Protein AF-A0A0M9VPR8-F1 (afdb_monomer_lite)

Secondary structure (DSSP, 8-state):
--THHHHHHHHHHHHHHHHHHHHHHHHHHHHHHHHHHHHHHHHHHHHHHHHTT-PPPPSSPPP---TTHHHHHHHH-------S----------TTT--------------SSSSSS----

Sequence (121 aa):
MPLHLAHHKSYQRVREDEERARREEASEDRRLAARDRSERIAQLRRQRDAAKGVDAPSTEPLPTTSINFWAEMEREAKPAQTSNTFKQAVDLDPWYARSKSPARTDEKYKYVCLLLTQTPR

Foldseek 3Di:
DDPVVVVVVVVVVV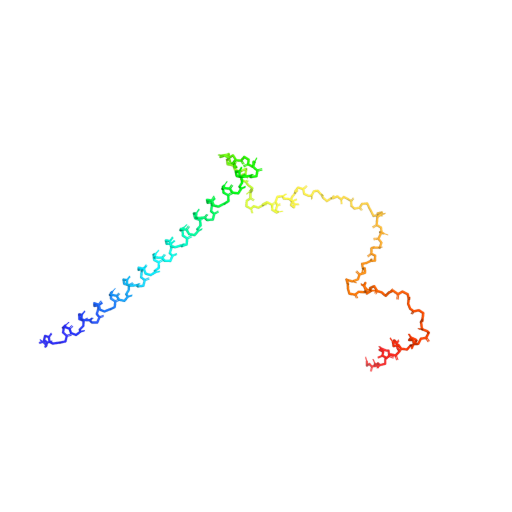VVVVVVVVVVVVVVVVVVVVVVVVVVVVVVVVVVCVVVVNPDPPPPPDPPCDPVVVVVVVVPPDPPPPPPDDPPPDPDDPPVVPDPDDDDDDPPDDDDDPPPPDDDD

pLDDT: mean 70.21, std 16.11, range [39.94, 93.88]

Radius of gyration: 35.33 Å; chains: 1; bounding box: 65×50×101 Å

Structure (mmCIF, N/CA/C/O backbone):
data_AF-A0A0M9VPR8-F1
#
_entry.id   AF-A0A0M9VPR8-F1
#
loop_
_atom_site.group_PDB
_atom_site.id
_atom_site.type_symbol
_atom_site.label_atom_id
_atom_site.label_alt_id
_atom_site.label_comp_id
_atom_site.label_asym_id
_atom_site.label_entity_id
_atom_site.label_seq_id
_atom_site.pdbx_PDB_ins_code
_atom_site.Cartn_x
_atom_site.Cartn_y
_atom_site.Cartn_z
_atom_site.occupancy
_atom_site.B_iso_or_equiv
_atom_site.auth_seq_id
_atom_site.auth_comp_id
_atom_site.auth_asym_id
_atom_site.auth_atom_id
_atom_site.pdbx_PDB_model_num
ATOM 1 N N . MET A 1 1 ? 32.665 1.083 -44.927 1.00 55.81 1 MET A N 1
ATOM 2 C CA . MET A 1 1 ? 32.083 0.848 -43.585 1.00 55.81 1 M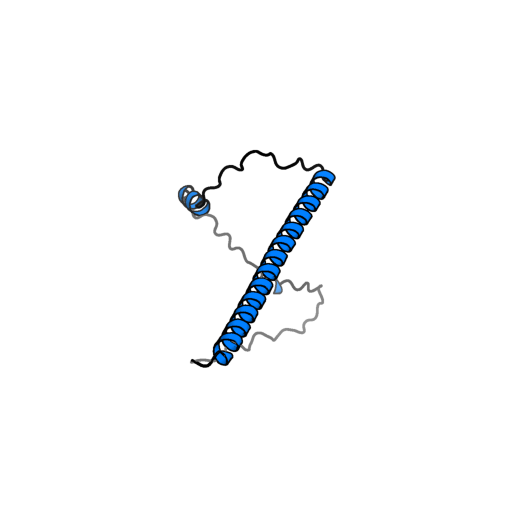ET A CA 1
ATOM 3 C C . MET A 1 1 ? 31.421 -0.526 -43.586 1.00 55.81 1 MET A C 1
ATOM 5 O O . MET A 1 1 ? 30.530 -0.711 -44.406 1.00 55.81 1 MET A O 1
ATOM 9 N N . PRO A 1 2 ? 31.855 -1.507 -42.775 1.00 52.97 2 PRO A N 1
ATOM 10 C CA . PRO A 1 2 ? 31.286 -2.851 -42.832 1.00 52.97 2 PRO A CA 1
ATOM 11 C C . PRO A 1 2 ? 29.917 -2.897 -42.133 1.00 52.97 2 PRO A C 1
ATOM 13 O O . PRO A 1 2 ? 29.810 -2.623 -40.938 1.00 52.97 2 PRO A O 1
ATOM 16 N N . LEU A 1 3 ? 28.875 -3.262 -42.889 1.00 59.00 3 LEU A N 1
ATOM 17 C CA . LEU A 1 3 ? 27.462 -3.336 -42.468 1.00 59.00 3 LEU A CA 1
ATOM 18 C C . LEU A 1 3 ? 27.212 -4.308 -41.299 1.00 59.00 3 LEU A C 1
ATOM 20 O O . LEU A 1 3 ? 26.260 -4.148 -40.538 1.00 59.00 3 LEU A O 1
ATOM 24 N N . HIS A 1 4 ? 28.100 -5.282 -41.105 1.00 57.28 4 HIS A N 1
ATOM 25 C CA . HIS A 1 4 ? 27.963 -6.329 -40.090 1.00 57.28 4 HIS A CA 1
ATOM 26 C C . HIS A 1 4 ? 28.104 -5.816 -38.643 1.00 57.28 4 HIS A C 1
ATOM 28 O O . HIS A 1 4 ? 27.490 -6.374 -37.736 1.00 57.28 4 HIS A O 1
ATOM 34 N N . LEU A 1 5 ? 28.831 -4.712 -38.408 1.00 54.69 5 LEU A N 1
ATOM 35 C CA . LEU A 1 5 ? 28.925 -4.098 -37.072 1.00 54.69 5 LEU A CA 1
ATOM 36 C C . LEU A 1 5 ? 27.636 -3.367 -36.655 1.00 54.69 5 LEU A C 1
ATOM 38 O O . LEU A 1 5 ? 27.402 -3.175 -35.460 1.00 54.69 5 LEU A O 1
ATOM 42 N N . ALA A 1 6 ? 26.811 -2.942 -37.617 1.00 58.38 6 ALA A N 1
ATOM 43 C CA . ALA A 1 6 ? 25.588 -2.189 -37.346 1.00 58.38 6 ALA A CA 1
ATOM 44 C C . ALA A 1 6 ? 24.480 -3.086 -36.769 1.00 58.38 6 ALA A C 1
ATOM 46 O O . ALA A 1 6 ? 23.811 -2.682 -35.821 1.00 58.38 6 ALA A O 1
ATOM 47 N N . HIS A 1 7 ? 24.349 -4.322 -37.266 1.00 60.03 7 HIS A N 1
ATOM 48 C CA . HIS A 1 7 ? 23.396 -5.303 -36.732 1.00 60.03 7 HIS A CA 1
ATOM 49 C C . HIS A 1 7 ? 23.740 -5.752 -35.308 1.00 60.03 7 HIS A C 1
ATOM 51 O O . HIS A 1 7 ? 22.860 -5.856 -34.460 1.00 60.03 7 HIS A O 1
ATOM 57 N N . HIS A 1 8 ? 25.018 -5.958 -34.988 1.00 61.56 8 HIS A N 1
ATOM 58 C CA . HIS A 1 8 ? 25.386 -6.399 -33.641 1.00 61.56 8 HIS A CA 1
ATOM 59 C C . HIS A 1 8 ? 25.084 -5.328 -32.571 1.00 61.56 8 HIS A C 1
ATOM 61 O O . HIS A 1 8 ? 24.642 -5.653 -31.466 1.00 61.56 8 HIS A O 1
ATOM 67 N N . LYS A 1 9 ? 25.272 -4.044 -32.906 1.00 66.19 9 LYS A N 1
ATOM 68 C CA . LYS A 1 9 ? 24.942 -2.923 -32.012 1.00 66.19 9 LYS A CA 1
ATOM 69 C C . LYS A 1 9 ? 23.434 -2.726 -31.846 1.00 66.19 9 LYS A C 1
ATOM 71 O O . LYS A 1 9 ? 23.001 -2.359 -30.758 1.00 66.19 9 LYS A O 1
ATOM 76 N N . SER A 1 10 ? 22.632 -2.979 -32.883 1.00 71.06 10 SER A N 1
ATOM 77 C CA . SER A 1 10 ? 21.170 -2.912 -32.764 1.00 71.06 10 SER A CA 1
ATOM 78 C C . SER A 1 10 ? 20.609 -4.040 -31.895 1.00 71.06 10 SER A C 1
ATOM 80 O O . SER A 1 10 ? 19.728 -3.783 -31.086 1.00 71.06 10 SER A O 1
ATOM 82 N N . TYR A 1 11 ? 21.165 -5.254 -31.980 1.00 75.88 11 TYR A N 1
ATOM 83 C CA . TYR A 1 11 ? 20.742 -6.384 -31.139 1.00 75.88 11 TYR A CA 1
ATOM 84 C C . TYR A 1 11 ? 20.978 -6.147 -29.643 1.00 75.88 11 TYR A C 1
ATOM 86 O O . TYR A 1 11 ? 20.129 -6.485 -28.823 1.00 75.88 11 TYR A O 1
ATOM 94 N N . GLN A 1 12 ? 22.116 -5.552 -29.276 1.00 78.81 12 GLN A N 1
ATOM 95 C CA . GLN A 1 12 ? 22.411 -5.240 -27.873 1.00 78.81 12 GLN A CA 1
ATOM 96 C C . GLN A 1 12 ? 21.437 -4.208 -27.297 1.00 78.81 12 GLN A C 1
ATOM 98 O O . GLN A 1 12 ? 20.948 -4.399 -26.190 1.00 78.81 12 GLN A O 1
ATOM 103 N N . ARG A 1 13 ? 21.089 -3.174 -28.073 1.00 81.50 13 ARG A N 1
ATOM 104 C CA . ARG A 1 13 ? 20.108 -2.160 -27.655 1.00 81.50 13 ARG A CA 1
ATOM 105 C C . ARG A 1 13 ? 18.717 -2.746 -27.452 1.00 81.50 13 ARG A C 1
ATOM 107 O O . ARG A 1 13 ? 18.116 -2.507 -26.418 1.00 81.50 13 ARG A O 1
ATOM 114 N N . VAL A 1 14 ? 18.248 -3.569 -28.392 1.00 83.75 14 VAL A N 1
ATOM 115 C CA . VAL A 1 14 ? 16.944 -4.243 -28.267 1.00 83.75 14 VAL A CA 1
ATOM 116 C C . VAL A 1 14 ? 16.902 -5.102 -27.005 1.00 83.75 14 VAL A C 1
ATOM 118 O O . VAL A 1 14 ? 15.937 -5.039 -26.254 1.00 83.75 14 VAL A O 1
ATOM 121 N N . ARG A 1 15 ? 17.978 -5.839 -26.709 1.00 87.75 15 ARG A N 1
ATOM 122 C CA . ARG A 1 15 ? 18.064 -6.638 -25.483 1.00 87.75 15 ARG A CA 1
ATOM 123 C C . ARG A 1 15 ? 18.024 -5.780 -24.212 1.00 87.75 15 ARG A C 1
ATOM 125 O O . ARG A 1 15 ? 17.365 -6.159 -23.248 1.00 87.75 15 ARG A O 1
ATOM 132 N N . GLU A 1 16 ? 18.733 -4.654 -24.193 1.00 89.75 16 GLU A N 1
ATOM 133 C CA . GLU A 1 16 ? 18.716 -3.716 -23.063 1.00 89.75 16 GLU A CA 1
ATOM 134 C C . GLU A 1 16 ? 17.329 -3.091 -22.858 1.00 89.75 16 GLU A C 1
ATOM 136 O O . GLU A 1 16 ? 16.868 -2.986 -21.719 1.00 89.75 16 GLU A O 1
ATOM 141 N N . ASP A 1 17 ? 16.646 -2.732 -23.945 1.00 90.50 17 ASP A N 1
ATOM 142 C CA . ASP A 1 17 ? 15.292 -2.178 -23.914 1.00 90.50 17 ASP A CA 1
ATOM 143 C C . ASP A 1 17 ? 14.268 -3.229 -23.448 1.00 90.50 17 ASP A C 1
ATOM 145 O O . ASP A 1 17 ? 13.433 -2.938 -22.593 1.00 90.50 17 ASP A O 1
ATOM 149 N N . GLU A 1 18 ? 14.379 -4.479 -23.904 1.00 87.88 18 GLU A N 1
ATOM 150 C CA . GLU A 1 18 ? 13.551 -5.602 -23.437 1.00 87.88 18 GLU A CA 1
ATOM 151 C C . GLU A 1 18 ? 13.785 -5.938 -21.956 1.00 87.88 18 GLU A C 1
ATOM 153 O O . GLU A 1 18 ? 12.857 -6.296 -21.226 1.00 87.88 18 GLU A O 1
ATOM 158 N N . GLU A 1 19 ? 15.031 -5.866 -21.479 1.00 88.94 19 GLU A N 1
ATOM 159 C CA . GLU A 1 19 ? 15.336 -6.042 -20.056 1.00 88.94 19 GLU A CA 1
ATOM 160 C C . GLU A 1 19 ? 14.805 -4.878 -19.212 1.00 88.94 19 GLU A C 1
ATOM 162 O O . GLU A 1 19 ? 14.344 -5.106 -18.090 1.00 88.94 19 GLU A O 1
ATOM 167 N N . ARG A 1 20 ? 14.826 -3.647 -19.736 1.00 91.06 20 ARG A N 1
ATOM 168 C CA . ARG A 1 20 ? 14.240 -2.480 -19.067 1.00 91.06 20 ARG A CA 1
ATOM 169 C C . ARG A 1 20 ? 12.721 -2.592 -18.982 1.00 91.06 20 ARG A C 1
ATOM 171 O O . ARG A 1 20 ? 12.191 -2.476 -17.879 1.00 91.06 20 ARG A O 1
ATOM 178 N N . ALA A 1 21 ? 12.059 -2.915 -20.091 1.00 89.56 21 ALA A N 1
ATOM 179 C CA . ALA A 1 21 ? 10.612 -3.106 -20.145 1.00 89.56 21 ALA A CA 1
ATOM 180 C C . ALA A 1 21 ? 10.146 -4.165 -19.132 1.00 89.56 21 ALA A C 1
ATOM 182 O O . ALA A 1 21 ? 9.242 -3.911 -18.341 1.00 89.56 21 ALA A O 1
ATOM 183 N N . ARG A 1 22 ? 10.845 -5.307 -19.048 1.00 89.25 22 ARG A N 1
ATOM 184 C CA . ARG A 1 22 ? 10.537 -6.355 -18.056 1.00 89.25 22 ARG A CA 1
ATOM 185 C C . ARG A 1 22 ? 10.687 -5.896 -16.604 1.00 89.25 22 ARG A C 1
ATOM 187 O O . ARG A 1 22 ? 9.956 -6.359 -15.731 1.00 89.25 22 ARG A O 1
ATOM 194 N N . ARG A 1 23 ? 11.652 -5.020 -16.305 1.00 91.00 23 ARG A N 1
ATOM 195 C CA . ARG A 1 23 ? 11.831 -4.477 -14.944 1.00 91.00 23 ARG A CA 1
ATOM 196 C C . ARG A 1 23 ? 10.737 -3.480 -14.587 1.00 91.00 23 ARG A C 1
ATOM 198 O O . ARG A 1 23 ? 10.292 -3.476 -13.440 1.00 91.00 23 ARG A O 1
ATOM 205 N N . GLU A 1 24 ? 10.335 -2.652 -15.544 1.00 90.94 24 GLU A N 1
ATOM 206 C CA . GLU A 1 24 ? 9.245 -1.693 -15.375 1.00 90.94 24 GLU A CA 1
ATOM 207 C C . GLU A 1 24 ? 7.921 -2.424 -15.136 1.00 90.94 24 GLU A C 1
ATOM 209 O O . GLU A 1 24 ? 7.289 -2.181 -14.109 1.00 90.94 24 GLU A O 1
ATOM 214 N N . GLU A 1 25 ? 7.591 -3.419 -15.961 1.00 90.44 25 GLU A N 1
ATOM 215 C CA . GLU A 1 25 ? 6.400 -4.265 -15.799 1.00 90.44 25 GLU A CA 1
ATOM 216 C C . GLU A 1 25 ? 6.363 -4.939 -14.415 1.00 90.44 25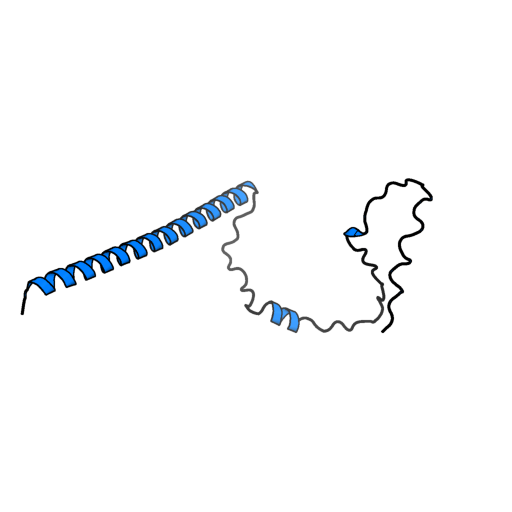 GLU A C 1
ATOM 218 O O . GLU A 1 25 ? 5.401 -4.789 -13.661 1.00 90.44 25 GLU A O 1
ATOM 223 N N . ALA A 1 26 ? 7.472 -5.553 -13.984 1.00 91.44 26 ALA A N 1
ATOM 224 C CA . ALA A 1 26 ? 7.562 -6.155 -12.652 1.00 91.44 26 ALA A CA 1
ATOM 225 C C . ALA A 1 26 ? 7.399 -5.137 -11.503 1.00 91.44 26 ALA A C 1
ATOM 227 O O . ALA A 1 26 ? 7.001 -5.501 -10.390 1.00 91.44 26 ALA A O 1
ATOM 228 N N . SER A 1 27 ? 7.747 -3.867 -11.724 1.00 91.50 27 SER A N 1
ATOM 229 C CA . SER A 1 27 ? 7.555 -2.802 -10.737 1.00 91.50 27 SER A CA 1
ATOM 230 C C . SER A 1 27 ? 6.099 -2.333 -10.674 1.00 91.50 27 SER A C 1
ATOM 232 O O . SER A 1 27 ? 5.577 -2.108 -9.576 1.00 91.50 27 SER A O 1
ATOM 234 N N . GLU A 1 28 ? 5.428 -2.256 -11.824 1.00 91.56 28 GLU A N 1
ATOM 235 C CA . GLU A 1 28 ? 4.009 -1.923 -11.915 1.00 91.56 28 GLU A CA 1
ATOM 236 C C . GLU A 1 28 ? 3.152 -3.017 -11.278 1.00 91.56 28 GLU A C 1
ATOM 238 O O . GLU A 1 28 ? 2.313 -2.704 -10.430 1.00 91.56 28 GLU A O 1
ATOM 243 N N . ASP A 1 29 ? 3.453 -4.287 -11.549 1.00 92.69 29 ASP A N 1
ATOM 244 C CA . ASP A 1 29 ? 2.787 -5.436 -10.929 1.00 92.69 29 ASP A CA 1
ATOM 245 C C . ASP A 1 29 ? 2.886 -5.405 -9.403 1.00 92.69 29 ASP A C 1
ATOM 247 O O . ASP A 1 29 ? 1.903 -5.620 -8.689 1.00 92.69 29 ASP A O 1
ATOM 251 N N . ARG A 1 30 ? 4.066 -5.070 -8.864 1.00 93.31 30 ARG A N 1
ATOM 252 C CA . ARG A 1 30 ? 4.245 -4.907 -7.412 1.00 93.31 30 ARG A CA 1
ATOM 253 C C . ARG A 1 30 ? 3.389 -3.772 -6.863 1.00 93.31 30 ARG A C 1
ATOM 255 O O . ARG A 1 30 ? 2.846 -3.900 -5.763 1.00 93.31 30 ARG A O 1
ATOM 262 N N . ARG A 1 31 ? 3.264 -2.668 -7.603 1.00 92.44 31 ARG A N 1
ATOM 263 C CA . ARG A 1 31 ? 2.440 -1.521 -7.203 1.00 92.44 31 ARG A CA 1
ATOM 264 C C . ARG A 1 31 ? 0.955 -1.880 -7.203 1.00 92.44 31 ARG A C 1
ATOM 266 O O . ARG A 1 31 ? 0.256 -1.534 -6.250 1.00 92.44 31 ARG A O 1
ATOM 273 N N . LEU A 1 32 ? 0.493 -2.588 -8.232 1.00 92.44 32 LEU A N 1
ATOM 274 C CA . LEU A 1 32 ? -0.880 -3.081 -8.338 1.00 92.44 32 LEU A CA 1
ATOM 275 C C . LEU A 1 32 ? -1.188 -4.079 -7.216 1.00 92.44 32 LEU A C 1
ATOM 277 O O . LEU A 1 32 ? -2.137 -3.873 -6.467 1.00 92.44 32 LEU A O 1
ATOM 281 N N . ALA A 1 33 ? -0.315 -5.060 -6.978 1.00 92.50 33 ALA A N 1
ATOM 282 C CA . ALA A 1 33 ? -0.485 -6.021 -5.889 1.00 92.50 33 ALA A CA 1
ATOM 283 C C . ALA A 1 33 ? -0.526 -5.356 -4.498 1.00 92.50 33 ALA A C 1
ATOM 285 O O . ALA A 1 33 ? -1.285 -5.773 -3.617 1.00 92.50 33 ALA A O 1
ATOM 286 N N . ALA A 1 34 ? 0.277 -4.309 -4.275 1.00 92.56 34 ALA A N 1
ATOM 287 C CA . ALA A 1 34 ? 0.246 -3.540 -3.032 1.00 92.56 34 ALA A CA 1
ATOM 288 C C . ALA A 1 34 ? -1.076 -2.774 -2.859 1.00 92.56 34 ALA A C 1
ATOM 290 O O . ALA A 1 34 ? -1.614 -2.725 -1.747 1.00 92.56 34 ALA A O 1
ATOM 291 N N . ARG A 1 35 ? -1.611 -2.214 -3.949 1.00 92.75 35 ARG A N 1
ATOM 292 C CA . ARG A 1 35 ? -2.919 -1.556 -3.972 1.00 92.75 35 ARG A CA 1
ATOM 293 C C . ARG A 1 35 ? -4.049 -2.546 -3.691 1.00 92.75 35 ARG A C 1
ATOM 295 O O . ARG A 1 35 ? -4.846 -2.301 -2.794 1.00 92.75 35 ARG A O 1
ATOM 302 N N . ASP A 1 36 ? -4.068 -3.694 -4.354 1.00 93.31 36 ASP A N 1
ATOM 303 C CA . ASP A 1 36 ? -5.102 -4.712 -4.141 1.00 93.31 36 ASP A CA 1
ATOM 304 C C . ASP A 1 36 ? -5.097 -5.220 -2.695 1.00 93.31 36 ASP A C 1
ATOM 306 O O . ASP A 1 36 ? -6.143 -5.388 -2.059 1.00 93.31 36 ASP A O 1
ATOM 310 N N . ARG A 1 37 ? -3.901 -5.414 -2.122 1.00 92.19 37 ARG A N 1
ATOM 311 C CA . ARG A 1 37 ? -3.756 -5.774 -0.708 1.00 92.19 37 ARG A CA 1
ATOM 312 C C . ARG A 1 37 ? -4.328 -4.689 0.206 1.00 92.19 37 ARG A C 1
ATOM 314 O O . ARG A 1 37 ? -4.999 -5.030 1.182 1.00 92.19 37 ARG A O 1
ATOM 321 N N . SER A 1 38 ? -4.058 -3.412 -0.065 1.00 92.44 38 SER A N 1
ATOM 322 C CA . SER A 1 38 ? -4.552 -2.317 0.776 1.00 92.44 38 SER A CA 1
ATOM 323 C C . SER A 1 38 ? -6.073 -2.165 0.675 1.00 92.44 38 SER A C 1
ATOM 325 O O . SER A 1 38 ? -6.737 -2.047 1.708 1.00 92.44 38 SER A O 1
ATOM 327 N N . GLU A 1 39 ? -6.639 -2.286 -0.527 1.00 92.88 39 GLU A N 1
ATOM 328 C CA . GLU A 1 39 ? -8.084 -2.268 -0.764 1.00 92.88 39 GLU A CA 1
ATOM 329 C C . GLU A 1 39 ? -8.780 -3.439 -0.056 1.00 92.88 39 GLU A C 1
ATOM 331 O O . GLU A 1 39 ? -9.768 -3.234 0.656 1.00 92.88 39 GLU A O 1
ATOM 336 N N . ARG A 1 40 ? -8.215 -4.651 -0.132 1.00 93.81 40 ARG A N 1
ATOM 337 C CA . ARG A 1 40 ? -8.739 -5.823 0.584 1.00 93.81 40 ARG A CA 1
ATOM 338 C C . ARG A 1 40 ? -8.727 -5.630 2.099 1.00 93.81 40 ARG A C 1
ATOM 340 O O . ARG A 1 40 ? -9.702 -5.962 2.771 1.00 93.81 40 ARG A O 1
ATOM 347 N N . ILE A 1 41 ? -7.648 -5.079 2.657 1.00 93.88 41 ILE A N 1
ATOM 348 C CA . ILE A 1 41 ? -7.572 -4.772 4.094 1.00 93.88 41 ILE A CA 1
ATOM 349 C C . ILE A 1 41 ? -8.636 -3.738 4.478 1.00 93.88 41 ILE A C 1
ATOM 351 O O . ILE A 1 41 ? -9.295 -3.895 5.507 1.00 93.88 41 ILE A O 1
ATOM 355 N N . ALA A 1 42 ? -8.830 -2.700 3.662 1.00 89.06 42 ALA A N 1
ATOM 356 C CA . ALA A 1 42 ? -9.851 -1.686 3.902 1.00 89.06 42 ALA A CA 1
ATOM 357 C C . ALA A 1 42 ? -11.266 -2.287 3.882 1.00 89.06 42 ALA A C 1
ATOM 359 O O . ALA A 1 42 ? -12.062 -1.997 4.774 1.00 89.06 42 ALA A O 1
ATOM 360 N N . GLN A 1 43 ? -11.564 -3.170 2.925 1.00 91.38 43 GLN A N 1
ATOM 361 C CA . GLN A 1 43 ? -12.839 -3.891 2.866 1.00 91.38 43 GLN A CA 1
ATOM 362 C C . GLN A 1 43 ? -13.069 -4.755 4.112 1.00 91.38 43 GLN A C 1
ATOM 364 O O . GLN A 1 43 ? -14.134 -4.671 4.721 1.00 91.38 43 GLN A O 1
ATOM 369 N N . LEU A 1 44 ? -12.066 -5.527 4.545 1.00 92.31 44 LEU A N 1
ATOM 370 C CA . LEU A 1 44 ? -12.167 -6.355 5.753 1.00 92.31 44 LEU A CA 1
ATOM 371 C C . LEU A 1 44 ? -12.392 -5.514 7.017 1.00 92.31 44 LEU A C 1
ATOM 373 O O . LEU A 1 44 ? -13.166 -5.908 7.888 1.00 92.31 44 LEU A O 1
ATOM 377 N N . ARG A 1 45 ? -11.751 -4.342 7.117 1.00 88.69 45 ARG A N 1
ATOM 378 C CA . ARG A 1 45 ? -11.992 -3.399 8.220 1.00 88.69 45 ARG A CA 1
ATOM 379 C C . ARG A 1 45 ? -13.432 -2.899 8.212 1.00 88.69 45 ARG A C 1
ATOM 381 O O . ARG A 1 45 ? -14.091 -3.013 9.235 1.00 88.69 45 ARG A O 1
ATOM 388 N N . ARG A 1 46 ? -13.948 -2.463 7.057 1.00 86.81 46 ARG A N 1
ATOM 389 C CA . ARG A 1 46 ? -15.352 -2.032 6.921 1.00 86.81 46 ARG A CA 1
ATOM 390 C C . ARG A 1 46 ? -16.332 -3.134 7.322 1.00 86.81 46 ARG A C 1
ATOM 392 O O . ARG A 1 46 ? -17.272 -2.861 8.054 1.00 86.81 46 ARG A O 1
ATOM 399 N N . GLN A 1 47 ? -16.097 -4.375 6.892 1.00 88.38 47 GLN A N 1
ATOM 400 C CA . GLN A 1 47 ? -16.933 -5.519 7.276 1.00 88.38 47 GLN A CA 1
ATOM 401 C C . GLN A 1 47 ? -16.891 -5.782 8.785 1.00 88.38 47 GLN A C 1
ATOM 403 O O . GLN A 1 47 ? -17.931 -5.990 9.406 1.00 88.38 47 GLN A O 1
ATOM 408 N N . ARG A 1 48 ? -15.697 -5.747 9.387 1.00 88.81 48 ARG A N 1
ATOM 409 C CA . ARG A 1 48 ? -15.518 -5.903 10.835 1.00 88.81 48 ARG A CA 1
ATOM 410 C C . ARG A 1 48 ? -16.234 -4.800 11.612 1.00 88.81 48 ARG A C 1
ATOM 412 O O . ARG A 1 48 ? -16.858 -5.091 12.626 1.00 88.81 48 ARG A O 1
ATOM 419 N N . ASP A 1 49 ? -16.101 -3.558 11.169 1.00 84.94 49 ASP A N 1
ATOM 420 C CA . ASP A 1 49 ? -16.652 -2.396 11.861 1.00 84.94 49 ASP A CA 1
ATOM 421 C C . ASP A 1 49 ? -18.187 -2.392 11.747 1.00 84.94 49 ASP A C 1
ATOM 423 O O . ASP A 1 49 ? -18.865 -2.262 12.765 1.00 84.94 49 ASP A O 1
ATOM 427 N N . ALA A 1 50 ? -18.730 -2.732 10.569 1.00 84.62 50 ALA A N 1
ATOM 428 C CA . ALA A 1 50 ? -20.161 -2.971 10.372 1.00 84.62 50 ALA A CA 1
ATOM 429 C C . ALA A 1 50 ? -20.701 -4.099 11.271 1.00 84.62 50 ALA A C 1
ATOM 431 O O . ALA A 1 50 ? -21.742 -3.942 11.902 1.00 84.62 50 ALA A O 1
ATOM 432 N N . ALA A 1 51 ? -19.976 -5.218 11.394 1.00 87.44 51 ALA A N 1
ATOM 433 C CA . ALA A 1 51 ? -20.372 -6.322 12.273 1.00 87.44 51 ALA A CA 1
ATOM 434 C C . ALA A 1 51 ? -20.351 -5.949 13.767 1.00 87.44 51 ALA A C 1
ATOM 436 O O . ALA A 1 51 ? -21.078 -6.540 14.561 1.00 87.44 51 ALA A O 1
ATOM 437 N N . LYS A 1 52 ? -19.521 -4.977 14.160 1.00 87.75 52 LYS A N 1
ATOM 438 C CA . LYS A 1 52 ? -19.446 -4.457 15.533 1.00 87.75 52 LYS A CA 1
ATOM 439 C C . LYS A 1 52 ? -20.419 -3.306 15.799 1.00 87.75 52 LYS A C 1
ATOM 441 O O . LYS A 1 52 ? -20.415 -2.790 16.913 1.00 87.75 52 LYS A O 1
ATOM 446 N N . GLY A 1 53 ? -21.214 -2.898 14.806 1.00 80.25 53 GLY A N 1
ATOM 447 C CA . GLY A 1 53 ? -22.091 -1.730 14.909 1.00 80.25 53 GLY A CA 1
ATOM 448 C C . GLY A 1 53 ? -21.324 -0.422 15.115 1.00 80.25 53 GLY A C 1
ATOM 449 O O . GLY A 1 53 ? -21.866 0.519 15.682 1.00 80.25 53 GLY A O 1
ATOM 450 N N . VAL A 1 54 ? -20.050 -0.374 14.711 1.00 76.44 54 VAL A N 1
ATOM 451 C CA . VAL A 1 54 ? -19.270 0.864 14.708 1.00 76.44 54 VAL A CA 1
ATOM 452 C C . VAL A 1 54 ? -19.674 1.615 13.448 1.00 76.44 54 VAL A C 1
ATOM 454 O O . VAL A 1 54 ? -19.369 1.163 12.341 1.00 76.44 54 VAL A O 1
ATOM 457 N N . ASP A 1 55 ? -20.393 2.724 13.622 1.00 67.94 55 ASP A N 1
ATOM 458 C CA . ASP A 1 55 ? -20.772 3.603 12.520 1.00 67.94 55 ASP A CA 1
ATOM 459 C C . ASP A 1 55 ? -19.535 3.972 11.697 1.00 67.94 55 ASP A C 1
ATOM 461 O O . ASP A 1 55 ? -18.445 4.202 12.235 1.00 67.94 55 ASP A O 1
ATOM 465 N N . ALA A 1 56 ? -19.693 3.970 10.371 1.00 66.50 56 ALA A N 1
ATOM 466 C CA . ALA A 1 56 ? -18.610 4.320 9.464 1.00 66.50 56 ALA A CA 1
ATOM 467 C C . ALA A 1 56 ? -18.017 5.676 9.886 1.00 66.50 56 ALA A C 1
ATOM 469 O O . ALA A 1 56 ? -18.788 6.583 10.210 1.00 66.50 56 ALA A O 1
ATOM 470 N N . PRO A 1 57 ? -16.676 5.827 9.900 1.00 63.81 57 PRO A N 1
ATOM 471 C CA . PRO A 1 57 ? -16.057 7.082 10.303 1.00 63.81 57 PRO A CA 1
ATOM 472 C C . PRO A 1 57 ? -16.673 8.203 9.470 1.00 63.81 57 PRO A C 1
ATOM 474 O O . PRO A 1 57 ? -16.737 8.086 8.241 1.00 63.81 57 PRO A O 1
ATOM 477 N N . SER A 1 58 ? -17.186 9.232 10.147 1.00 55.81 58 SER A N 1
ATOM 478 C CA . SER A 1 58 ? -17.818 10.363 9.485 1.00 55.81 58 SER A CA 1
ATOM 479 C C . SER A 1 58 ? -16.862 10.905 8.427 1.00 55.81 58 SER A C 1
ATOM 481 O O . SER A 1 58 ? -15.662 11.047 8.658 1.00 55.81 58 SER A O 1
ATOM 483 N N . THR A 1 59 ? -17.388 11.218 7.244 1.00 58.75 59 THR A N 1
ATOM 484 C CA . THR A 1 59 ? -16.655 11.902 6.166 1.00 58.75 59 THR A CA 1
ATOM 485 C C . THR A 1 59 ? -16.321 13.352 6.537 1.00 58.75 59 THR A C 1
ATOM 487 O O . THR A 1 59 ? -16.116 14.190 5.66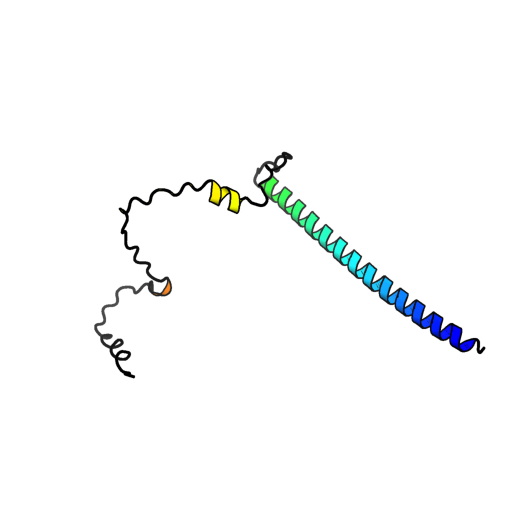2 1.00 58.75 59 THR A O 1
ATOM 490 N N . GLU A 1 60 ? -16.330 13.686 7.825 1.00 60.50 60 GLU A N 1
ATOM 491 C CA . GLU A 1 60 ? -15.869 14.977 8.277 1.00 60.50 60 GLU A CA 1
ATOM 492 C C . GLU A 1 60 ? -14.342 14.950 8.276 1.00 60.50 60 GLU A C 1
ATOM 494 O O . GLU A 1 60 ? -13.735 13.982 8.751 1.00 60.50 60 GLU A O 1
ATOM 499 N N . PRO A 1 61 ? -13.693 15.973 7.701 1.00 61.50 61 PRO A N 1
ATOM 500 C CA . PRO A 1 61 ? -12.254 16.081 7.798 1.00 61.50 61 PRO A CA 1
ATOM 501 C C . PRO A 1 61 ? -11.892 16.097 9.282 1.00 61.50 61 PRO A C 1
ATOM 503 O O . PRO A 1 61 ? -12.346 16.963 10.030 1.00 61.50 61 PRO A O 1
ATOM 506 N N . LEU A 1 62 ? -11.087 15.116 9.703 1.00 61.91 62 LEU A N 1
ATOM 507 C CA . LEU A 1 62 ? -10.443 15.138 11.011 1.00 61.91 62 LEU A CA 1
ATOM 508 C C . LEU A 1 62 ? -9.841 16.537 11.199 1.00 61.91 62 LEU A C 1
ATOM 510 O O . LEU A 1 62 ? -9.193 17.022 10.261 1.00 61.91 62 LEU A O 1
ATOM 514 N N . PRO A 1 63 ? -10.053 17.201 12.352 1.00 63.16 63 PRO A N 1
ATOM 515 C CA . PRO A 1 63 ? -9.437 18.492 12.598 1.00 63.16 63 PRO A CA 1
ATOM 516 C C . PRO A 1 63 ? -7.942 18.315 12.373 1.00 63.16 63 PRO A C 1
ATOM 518 O O . PRO A 1 63 ? -7.339 17.387 12.915 1.00 63.16 63 PRO A O 1
ATOM 521 N N . THR A 1 64 ? -7.380 19.142 11.495 1.00 61.44 64 THR A N 1
ATOM 522 C CA . THR A 1 64 ? -5.980 19.095 11.092 1.00 61.44 64 THR A CA 1
ATOM 523 C C . THR A 1 64 ? -5.137 19.238 12.353 1.00 61.44 64 THR A C 1
ATOM 525 O O . THR A 1 64 ? -4.898 20.349 12.818 1.00 61.44 64 THR A O 1
ATOM 528 N N . THR A 1 65 ? -4.728 18.123 12.960 1.00 62.09 65 THR A N 1
ATOM 529 C CA . THR A 1 65 ? -3.757 18.150 14.049 1.00 62.09 65 THR A CA 1
ATOM 530 C C . THR A 1 65 ? -2.518 18.778 13.448 1.00 62.09 65 THR A C 1
ATOM 532 O O . THR A 1 65 ? -1.972 18.247 12.474 1.00 62.09 65 THR A O 1
ATOM 535 N N . SER A 1 66 ? -2.152 19.956 13.948 1.00 66.44 66 SER A N 1
ATOM 536 C CA . SER A 1 66 ? -1.007 20.700 13.453 1.00 66.44 66 SER A CA 1
ATOM 537 C C . SER A 1 66 ? 0.203 19.757 13.421 1.00 66.44 66 SER A C 1
ATOM 539 O O . SER A 1 66 ? 0.395 18.920 14.306 1.00 66.44 66 SER A O 1
ATOM 541 N N . ILE A 1 67 ? 1.029 19.854 12.376 1.00 74.69 67 ILE A N 1
ATOM 542 C CA . ILE A 1 67 ? 2.257 19.042 12.230 1.00 74.69 67 ILE A CA 1
ATOM 543 C C . ILE A 1 67 ? 3.164 19.180 13.473 1.00 74.69 67 ILE A C 1
ATOM 545 O O . ILE A 1 67 ? 3.965 18.299 13.772 1.00 74.69 67 ILE A O 1
ATOM 549 N N . ASN A 1 68 ? 2.969 20.252 14.242 1.00 74.06 68 ASN A N 1
ATOM 550 C CA . ASN A 1 68 ? 3.692 20.585 15.456 1.00 74.06 68 ASN A CA 1
ATOM 551 C C . ASN A 1 68 ? 2.862 20.351 16.729 1.00 74.06 68 ASN A C 1
ATOM 553 O O . ASN A 1 68 ? 3.050 21.069 17.707 1.00 74.06 68 ASN A O 1
ATOM 557 N N . PHE A 1 69 ? 1.989 19.341 16.739 1.00 74.12 69 PHE A N 1
ATOM 558 C CA . PHE A 1 69 ? 1.176 18.961 17.901 1.00 74.12 69 PHE A CA 1
ATOM 559 C C . PHE A 1 69 ? 1.981 18.930 19.215 1.00 74.12 69 PHE A C 1
ATOM 561 O O . PHE A 1 69 ? 1.554 19.474 20.231 1.00 74.12 69 PHE A O 1
ATOM 568 N N . TRP A 1 70 ? 3.187 18.353 19.182 1.00 74.56 70 TRP A N 1
ATOM 569 C CA . TRP A 1 70 ? 4.066 18.280 20.352 1.00 74.56 70 TRP A CA 1
ATOM 570 C C . TRP A 1 70 ? 4.629 19.641 20.779 1.00 74.56 70 TRP A C 1
ATOM 572 O O . TRP A 1 70 ? 4.696 19.920 21.971 1.00 74.56 70 TRP A O 1
ATOM 582 N N . ALA A 1 71 ? 4.966 20.516 19.828 1.00 72.50 71 ALA A N 1
ATOM 583 C CA . ALA A 1 71 ? 5.483 21.849 20.141 1.00 72.50 71 ALA A CA 1
ATOM 584 C C . ALA A 1 71 ? 4.380 22.807 20.630 1.00 72.50 71 ALA A C 1
ATOM 586 O O . ALA A 1 71 ? 4.654 23.718 21.409 1.00 72.50 71 ALA A O 1
ATOM 587 N N . GLU A 1 72 ? 3.129 22.618 20.199 1.00 69.38 72 GLU A N 1
ATOM 588 C CA . GLU A 1 72 ? 1.977 23.349 20.744 1.00 69.38 72 GLU A CA 1
ATOM 589 C C . GLU A 1 72 ? 1.653 22.904 22.174 1.00 69.38 72 GLU A C 1
ATOM 591 O O . GLU A 1 72 ? 1.510 23.757 23.049 1.00 69.38 72 GLU A O 1
ATOM 596 N N . MET A 1 73 ? 1.666 21.596 22.450 1.00 72.88 73 MET A N 1
ATOM 597 C CA . MET A 1 73 ? 1.522 21.052 23.809 1.00 72.88 73 MET A CA 1
ATOM 598 C C . MET A 1 73 ? 2.580 21.597 24.779 1.00 72.88 73 MET A C 1
ATOM 600 O O . MET A 1 73 ? 2.259 21.954 25.912 1.00 72.88 73 MET A O 1
ATOM 604 N N . GLU A 1 74 ? 3.836 21.708 24.343 1.00 70.88 74 GLU A N 1
ATOM 605 C CA . GLU A 1 74 ? 4.912 22.289 25.157 1.00 70.88 74 GLU A CA 1
ATOM 606 C C . GLU A 1 74 ? 4.725 23.793 25.414 1.00 70.88 74 GLU A C 1
ATOM 608 O O . GLU A 1 74 ? 5.107 24.281 26.478 1.00 70.88 74 GLU A O 1
ATOM 613 N N . ARG A 1 75 ? 4.108 24.537 24.484 1.00 68.44 75 ARG A N 1
ATOM 614 C CA . ARG A 1 75 ? 3.779 25.962 24.687 1.00 68.44 75 ARG A CA 1
ATOM 615 C C . ARG A 1 75 ? 2.587 26.165 25.618 1.00 68.44 75 ARG A C 1
ATOM 617 O O . ARG A 1 75 ? 2.556 27.160 26.342 1.00 68.44 75 ARG A O 1
ATOM 624 N N . GLU A 1 76 ? 1.611 25.262 25.589 1.00 67.19 76 GLU A N 1
ATOM 625 C CA . GLU A 1 76 ? 0.419 25.322 26.444 1.00 67.19 76 GLU A CA 1
ATOM 626 C C . GLU A 1 76 ? 0.657 24.777 27.855 1.00 67.19 76 GLU A C 1
ATOM 628 O O . GLU A 1 76 ? -0.070 25.139 28.789 1.00 67.19 76 GLU A O 1
ATOM 633 N N . ALA A 1 77 ? 1.705 23.971 28.042 1.00 65.56 77 ALA A N 1
ATOM 634 C CA . ALA A 1 77 ? 2.190 23.563 29.349 1.00 65.56 77 ALA A CA 1
ATOM 635 C C . ALA A 1 77 ? 2.732 24.782 30.118 1.00 65.56 77 ALA A C 1
ATOM 637 O O . ALA A 1 77 ? 3.931 25.057 30.162 1.00 65.56 77 ALA A O 1
ATOM 638 N N . LYS A 1 78 ? 1.834 25.522 30.779 1.00 63.59 78 LYS A N 1
ATOM 639 C CA . LYS A 1 78 ? 2.223 26.438 31.856 1.00 63.59 78 LYS A CA 1
ATOM 640 C C . LYS A 1 78 ? 3.058 25.626 32.849 1.00 63.59 78 LYS A C 1
ATOM 642 O O . LYS A 1 78 ? 2.591 24.558 33.252 1.00 63.59 78 LYS A O 1
ATOM 647 N N . PRO A 1 79 ? 4.249 26.092 33.268 1.00 57.06 79 PRO A N 1
ATOM 648 C CA . PRO A 1 79 ? 4.998 25.396 34.297 1.00 57.06 79 PRO A CA 1
ATOM 649 C C . PRO A 1 79 ? 4.128 25.400 35.551 1.00 57.06 79 PRO A C 1
ATOM 651 O O . PRO A 1 79 ? 3.942 26.435 36.192 1.00 57.06 79 PRO A O 1
ATOM 654 N N . ALA A 1 80 ? 3.530 24.250 35.860 1.00 57.75 80 ALA A N 1
ATOM 655 C CA . ALA A 1 80 ? 2.864 24.048 37.126 1.00 57.75 80 ALA A CA 1
ATOM 656 C C . ALA A 1 80 ? 3.943 24.276 38.182 1.00 57.75 80 ALA A C 1
ATOM 658 O O . ALA A 1 80 ? 4.905 23.512 38.256 1.00 57.75 80 ALA A O 1
ATOM 659 N N . GLN A 1 81 ? 3.830 25.383 38.921 1.00 55.31 81 GLN A N 1
ATOM 660 C CA . GLN A 1 81 ? 4.670 25.663 40.076 1.00 55.31 81 GLN A CA 1
ATOM 661 C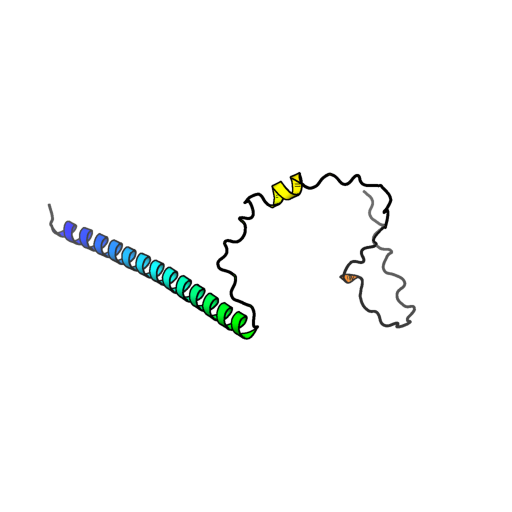 C . GLN A 1 81 ? 4.663 24.408 40.937 1.00 55.31 81 GLN A C 1
ATOM 663 O O . GLN A 1 81 ? 3.647 24.049 41.529 1.00 55.31 81 GLN A O 1
ATOM 668 N N . THR A 1 82 ? 5.791 23.709 40.943 1.00 52.78 82 THR A N 1
ATOM 669 C CA . THR A 1 82 ? 5.982 22.498 41.719 1.00 52.78 82 THR A CA 1
ATOM 670 C C . THR A 1 82 ? 5.959 22.907 43.184 1.00 52.78 82 THR A C 1
ATOM 672 O O . THR A 1 82 ? 6.982 23.294 43.752 1.00 52.78 82 THR A O 1
ATOM 675 N N . SER A 1 83 ? 4.781 22.869 43.804 1.00 51.22 83 SER A N 1
ATOM 676 C CA . SER A 1 83 ? 4.681 22.833 45.254 1.00 51.22 83 SER A CA 1
ATOM 677 C C . SER A 1 83 ? 5.391 21.556 45.697 1.00 51.22 83 SER A C 1
ATOM 679 O O . SER A 1 83 ? 4.914 20.444 45.467 1.00 51.22 83 SER A O 1
ATOM 681 N N . ASN A 1 84 ? 6.591 21.738 46.243 1.00 57.25 84 ASN A N 1
ATOM 682 C CA . ASN A 1 84 ? 7.476 20.715 46.789 1.00 57.25 84 ASN A CA 1
ATOM 683 C C . ASN A 1 84 ? 6.830 20.018 48.001 1.00 57.25 84 ASN A C 1
ATOM 685 O O . ASN A 1 84 ? 7.245 20.233 49.138 1.00 57.25 84 ASN A O 1
ATOM 689 N N . THR A 1 85 ? 5.817 19.182 47.784 1.00 56.38 85 THR A N 1
ATOM 690 C CA . THR A 1 85 ? 5.142 18.468 48.884 1.00 56.38 85 THR A CA 1
ATOM 691 C C . THR A 1 85 ? 4.876 16.990 48.636 1.00 56.38 85 THR A C 1
ATOM 693 O O . THR A 1 85 ? 4.337 16.333 49.516 1.00 56.38 85 THR A O 1
ATOM 696 N N . PHE A 1 86 ? 5.334 16.412 47.524 1.00 55.06 86 PHE A N 1
ATOM 697 C CA . PHE A 1 86 ? 5.285 14.960 47.326 1.00 55.06 86 PHE A CA 1
ATOM 698 C C . PHE A 1 86 ? 6.689 14.374 47.185 1.00 55.06 86 PHE A C 1
ATOM 700 O O . PHE A 1 86 ? 7.143 14.017 46.104 1.00 55.06 86 PHE A O 1
ATOM 707 N N . LYS A 1 87 ? 7.383 14.234 48.321 1.00 60.94 87 LYS A N 1
ATOM 708 C CA . LYS A 1 87 ? 8.472 13.255 48.456 1.00 60.94 87 LYS A CA 1
ATOM 709 C C . LYS A 1 87 ? 7.866 11.894 48.788 1.00 60.94 87 LYS A C 1
ATOM 711 O O . LYS A 1 87 ? 8.051 11.385 49.888 1.00 60.94 87 LYS A O 1
ATOM 716 N N . GLN A 1 88 ? 7.098 11.325 47.866 1.00 62.34 88 GLN A N 1
ATOM 717 C CA . GLN A 1 88 ? 6.748 9.917 47.979 1.00 62.34 88 GLN A CA 1
ATOM 718 C C . GLN A 1 88 ? 7.849 9.144 47.261 1.00 62.34 88 GLN A C 1
ATOM 720 O O . GLN A 1 88 ? 7.895 9.109 46.034 1.00 62.34 88 GLN A O 1
ATOM 725 N N . ALA A 1 89 ? 8.799 8.617 48.036 1.00 63.69 89 ALA A N 1
ATOM 726 C CA . ALA A 1 89 ? 9.770 7.666 47.523 1.00 63.69 89 ALA A CA 1
ATOM 727 C C . ALA A 1 89 ? 8.984 6.438 47.053 1.00 63.69 89 ALA A C 1
ATOM 729 O O . ALA A 1 89 ? 8.421 5.700 47.859 1.00 63.69 89 ALA A O 1
ATOM 730 N N . VAL A 1 90 ? 8.842 6.298 45.738 1.00 67.44 90 VAL A N 1
ATOM 731 C CA . VAL A 1 90 ? 8.265 5.103 45.134 1.00 67.44 90 VAL A CA 1
ATOM 732 C C . VAL A 1 90 ? 9.400 4.103 45.026 1.00 67.44 90 VAL A C 1
ATOM 734 O O . VAL A 1 90 ? 10.242 4.214 44.135 1.00 67.44 90 VAL A O 1
ATOM 737 N N . ASP A 1 91 ? 9.430 3.146 45.947 1.00 67.19 91 ASP A N 1
ATOM 738 C CA . ASP A 1 91 ? 10.304 1.986 45.822 1.00 67.19 91 ASP A CA 1
ATOM 739 C C . ASP A 1 91 ? 9.788 1.135 44.657 1.00 67.19 91 ASP A C 1
ATOM 741 O O . ASP A 1 91 ? 8.764 0.450 44.734 1.00 67.19 91 ASP A O 1
ATOM 745 N N . LEU A 1 92 ? 10.464 1.263 43.516 1.00 70.25 92 LEU A N 1
ATOM 746 C CA . LEU A 1 92 ? 10.202 0.463 42.330 1.00 70.25 92 LEU A CA 1
ATOM 747 C C . LEU A 1 92 ? 10.909 -0.879 42.491 1.00 70.25 92 LEU A C 1
ATOM 749 O O . LEU A 1 92 ? 12.104 -0.999 42.219 1.00 70.25 92 LEU A O 1
ATOM 753 N N . ASP A 1 93 ? 10.158 -1.900 42.894 1.00 73.12 93 ASP A N 1
ATOM 754 C CA . ASP A 1 93 ? 10.656 -3.269 42.844 1.00 73.12 93 ASP A CA 1
ATOM 755 C C . ASP A 1 93 ? 10.875 -3.679 41.379 1.00 73.12 93 ASP A C 1
ATOM 757 O O . ASP A 1 93 ? 9.924 -3.669 40.584 1.00 73.12 93 ASP A O 1
ATOM 761 N N . PRO A 1 94 ? 12.094 -4.081 40.983 1.00 75.75 94 PRO A N 1
ATOM 762 C CA . PRO A 1 94 ? 12.321 -4.567 39.638 1.00 75.75 94 PRO A CA 1
ATOM 763 C C . PRO A 1 94 ? 11.538 -5.862 39.399 1.00 75.75 94 PRO A C 1
ATOM 765 O O . PRO A 1 94 ? 11.420 -6.728 40.267 1.00 75.75 94 PRO A O 1
ATOM 768 N N . TRP A 1 95 ? 11.028 -6.022 38.178 1.00 69.75 95 TRP A N 1
ATOM 769 C CA . TRP A 1 95 ? 10.120 -7.111 37.799 1.00 69.75 95 TRP A CA 1
ATOM 770 C C . TRP A 1 95 ? 10.677 -8.527 38.047 1.00 69.75 95 TRP A C 1
ATOM 772 O O . TRP A 1 95 ? 9.901 -9.461 38.237 1.00 69.75 95 TRP A O 1
ATOM 782 N N . TYR A 1 96 ? 12.001 -8.691 38.097 1.00 66.56 96 TYR A N 1
ATOM 783 C CA . TYR A 1 96 ? 12.669 -9.965 38.384 1.00 66.56 96 TYR A CA 1
ATOM 784 C C . TYR A 1 96 ? 12.778 -10.296 39.886 1.00 66.56 96 TYR A C 1
ATOM 786 O O . TYR A 1 96 ? 13.042 -11.446 40.230 1.00 66.56 96 TYR A O 1
ATOM 794 N N . ALA A 1 97 ? 12.566 -9.331 40.792 1.00 65.31 97 ALA A N 1
ATOM 795 C CA . ALA A 1 97 ? 12.620 -9.552 42.243 1.00 65.31 97 ALA A CA 1
ATOM 796 C C . ALA A 1 97 ? 11.339 -10.202 42.795 1.00 65.31 97 ALA A C 1
ATOM 798 O O . ALA A 1 97 ? 11.354 -10.813 43.863 1.00 65.31 97 ALA A O 1
ATOM 799 N N . ARG A 1 98 ? 10.231 -10.154 42.044 1.00 61.06 98 ARG A N 1
ATOM 800 C CA . ARG A 1 98 ? 8.976 -10.838 42.393 1.00 61.06 98 ARG A CA 1
ATOM 801 C C . ARG A 1 98 ? 8.994 -12.302 41.963 1.00 61.06 98 ARG A C 1
ATOM 803 O O . ARG A 1 98 ? 8.131 -12.760 41.215 1.00 61.06 98 ARG A O 1
ATOM 810 N N . SER A 1 99 ? 9.954 -13.066 42.476 1.00 57.84 99 SER A N 1
ATOM 811 C CA . SER A 1 99 ? 9.797 -14.518 42.506 1.00 57.84 99 SER A CA 1
ATOM 812 C C . SER A 1 99 ? 8.803 -14.851 43.621 1.00 57.84 99 SER A C 1
ATOM 814 O O . SER A 1 99 ? 9.017 -14.545 44.792 1.00 57.84 99 SER A O 1
ATOM 816 N N . LYS A 1 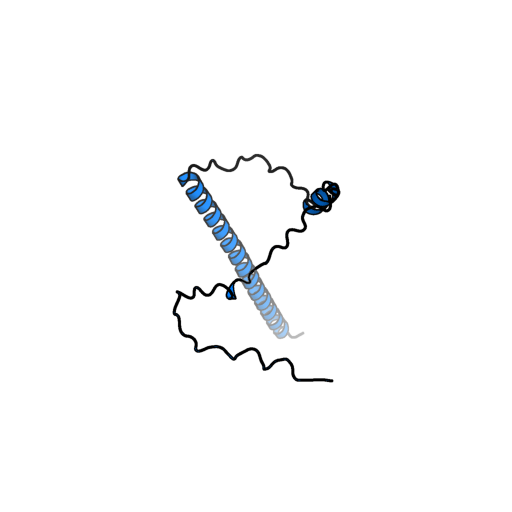100 ? 7.648 -15.413 43.259 1.00 53.53 100 LYS A N 1
ATOM 817 C CA . LYS A 1 100 ? 6.720 -15.985 44.235 1.00 53.53 100 LYS A CA 1
ATOM 818 C C . LYS A 1 100 ? 7.436 -17.152 44.914 1.00 53.53 100 LYS A C 1
ATOM 820 O O . LYS A 1 100 ? 7.444 -18.253 44.377 1.00 53.53 100 LYS A O 1
ATOM 825 N N . SER A 1 101 ? 8.047 -16.911 46.067 1.00 45.94 101 SER A N 1
ATOM 826 C CA . SER A 1 101 ? 8.438 -17.981 46.977 1.00 45.94 101 SER A CA 1
ATOM 827 C C . SER A 1 101 ? 7.203 -18.335 47.807 1.00 45.94 101 SER A C 1
ATOM 829 O O . SER A 1 101 ? 6.782 -17.512 48.626 1.00 45.94 101 SER A O 1
ATOM 831 N N . PRO A 1 102 ? 6.545 -19.492 47.599 1.00 47.22 102 PRO A N 1
ATOM 832 C CA . PRO A 1 102 ? 5.653 -19.995 48.624 1.00 47.22 102 PRO A CA 1
ATOM 833 C C . PRO A 1 102 ? 6.526 -20.319 49.835 1.00 47.22 102 PRO A C 1
ATOM 835 O O . PRO A 1 102 ? 7.566 -20.960 49.693 1.00 47.22 102 PRO A O 1
ATOM 838 N N . ALA A 1 103 ? 6.116 -19.834 51.005 1.00 51.38 103 ALA A N 1
ATOM 839 C CA . ALA A 1 103 ? 6.792 -20.055 52.272 1.00 51.38 103 ALA A CA 1
ATOM 840 C C . ALA A 1 103 ? 7.243 -21.517 52.409 1.00 51.38 103 ALA A C 1
ATOM 842 O O . ALA A 1 103 ? 6.438 -22.420 52.636 1.00 51.38 103 ALA A O 1
ATOM 843 N N . ARG A 1 104 ? 8.547 -21.740 52.267 1.00 39.94 104 ARG A N 1
ATOM 844 C CA . ARG A 1 104 ? 9.203 -22.973 52.667 1.00 39.94 104 ARG A CA 1
ATOM 845 C C . ARG A 1 104 ? 10.304 -22.555 53.622 1.00 39.94 104 ARG A C 1
ATOM 847 O O . ARG A 1 104 ? 11.350 -22.060 53.220 1.00 39.94 104 ARG A O 1
ATOM 854 N N . THR A 1 105 ? 9.972 -22.637 54.903 1.00 55.19 105 THR A N 1
ATOM 855 C CA . THR A 1 105 ? 10.922 -22.566 56.006 1.00 55.19 105 THR A CA 1
ATOM 856 C C . THR A 1 105 ? 12.032 -23.575 55.744 1.00 55.19 105 THR A C 1
ATOM 858 O O . THR A 1 105 ? 11.781 -24.774 55.792 1.00 55.19 105 THR A O 1
ATOM 861 N N . ASP A 1 106 ? 13.230 -23.092 55.449 1.00 41.62 106 ASP A N 1
ATOM 862 C CA . ASP A 1 106 ? 14.461 -23.854 55.615 1.00 41.62 106 ASP A CA 1
ATOM 863 C C . ASP A 1 106 ? 15.593 -22.856 55.872 1.00 41.62 106 ASP A C 1
ATOM 865 O O . ASP A 1 106 ? 15.952 -22.040 55.020 1.00 41.62 106 ASP A O 1
ATOM 869 N N . GLU A 1 107 ? 16.141 -22.900 57.086 1.00 52.66 107 GLU A N 1
ATOM 870 C CA . GLU A 1 107 ? 17.218 -22.049 57.608 1.00 52.66 107 GLU A CA 1
ATOM 871 C C . GLU A 1 107 ? 18.587 -22.324 56.949 1.00 52.66 107 GLU A C 1
ATOM 873 O O . GLU A 1 107 ? 19.615 -22.383 57.624 1.00 52.66 107 GLU A O 1
ATOM 878 N N . LYS A 1 108 ? 18.648 -22.523 55.628 1.00 55.19 108 LYS A N 1
ATOM 879 C CA . LYS A 1 108 ? 19.861 -23.023 54.958 1.00 55.19 108 LYS A CA 1
ATOM 880 C C . LYS A 1 108 ? 20.547 -22.096 53.967 1.00 55.19 108 LYS A C 1
ATOM 882 O O . LYS A 1 108 ? 21.533 -22.511 53.371 1.00 55.19 108 LYS A O 1
ATOM 887 N N . TYR A 1 109 ? 20.121 -20.841 53.852 1.00 51.00 109 TYR A N 1
ATOM 888 C CA . TYR A 1 109 ? 20.795 -19.879 52.971 1.00 51.00 109 TYR A CA 1
ATOM 889 C C . TYR A 1 109 ? 21.022 -18.522 53.647 1.00 51.00 109 TYR A C 1
ATOM 891 O O . TYR A 1 109 ? 20.681 -17.464 53.128 1.00 51.00 109 TYR A O 1
ATOM 899 N N . LYS A 1 110 ? 21.667 -18.547 54.819 1.00 53.03 110 LYS A N 1
ATOM 900 C CA . LYS A 1 110 ? 22.693 -17.531 55.103 1.00 53.03 110 LYS A CA 1
ATOM 901 C C . LYS A 1 110 ? 23.873 -17.852 54.176 1.00 53.03 110 LYS A C 1
ATOM 903 O O . LYS A 1 110 ? 24.091 -19.021 53.896 1.00 53.03 110 LYS A O 1
ATOM 908 N N . TYR A 1 111 ? 24.617 -16.848 53.726 1.00 52.81 111 TYR A N 1
ATOM 909 C CA . TYR A 1 111 ? 25.767 -16.956 52.808 1.00 52.81 111 TYR A CA 1
ATOM 910 C C . TYR A 1 111 ? 25.444 -17.007 51.310 1.00 52.81 111 TYR A C 1
ATOM 912 O O . TYR A 1 111 ? 25.671 -18.027 50.686 1.00 52.81 111 TYR A O 1
ATOM 920 N N . VAL A 1 112 ? 25.053 -15.876 50.712 1.00 53.84 112 VAL A N 1
ATOM 921 C CA . VAL A 1 112 ? 25.708 -15.352 49.490 1.00 53.84 112 VAL A CA 1
ATOM 922 C C . VAL A 1 112 ? 25.483 -13.833 49.448 1.00 53.84 112 VAL A C 1
ATOM 924 O O . VAL A 1 112 ? 24.575 -13.356 48.786 1.00 53.84 112 VAL A O 1
ATOM 927 N N . CYS A 1 113 ? 26.264 -13.067 50.214 1.00 46.34 113 CYS A N 1
ATOM 928 C CA . CYS A 1 113 ? 26.487 -11.626 49.982 1.00 46.34 113 CYS A CA 1
ATOM 929 C C . CYS A 1 113 ? 27.714 -11.121 50.768 1.00 46.34 113 CYS A C 1
ATOM 931 O O . CYS A 1 113 ? 27.727 -10.025 51.313 1.00 46.34 113 CYS A O 1
ATOM 933 N N . LEU A 1 114 ? 28.760 -11.950 50.848 1.00 47.03 114 LEU A N 1
ATOM 934 C CA . LEU A 1 114 ? 30.057 -11.590 51.438 1.00 47.03 114 LEU A CA 1
ATOM 935 C C . LEU A 1 114 ? 31.205 -11.810 50.440 1.00 47.03 114 LEU A C 1
ATOM 937 O O . LEU A 1 114 ? 32.283 -12.240 50.824 1.00 47.03 114 LEU A O 1
ATOM 941 N N . LEU A 1 115 ? 30.981 -11.549 49.146 1.00 48.72 115 LEU A N 1
ATOM 942 C CA . LEU A 1 115 ? 32.025 -11.692 48.117 1.00 48.72 115 LEU A CA 1
ATOM 943 C C . LEU A 1 115 ? 32.025 -10.581 47.052 1.00 48.72 115 LEU A C 1
ATOM 945 O O . LEU A 1 115 ? 32.429 -10.823 45.923 1.00 48.72 115 LEU A O 1
ATOM 949 N N . LEU A 1 116 ? 31.607 -9.354 47.388 1.00 50.66 116 LEU A N 1
ATOM 950 C CA . LEU A 1 116 ? 31.823 -8.190 46.503 1.00 50.66 116 LEU A CA 1
ATOM 951 C C . LEU A 1 116 ? 32.363 -6.937 47.213 1.00 50.66 116 LEU A C 1
ATOM 953 O O . LEU A 1 116 ? 32.371 -5.855 46.640 1.00 50.66 116 LEU A O 1
ATOM 957 N N . THR A 1 117 ? 32.898 -7.073 48.428 1.00 50.16 117 THR A N 1
ATOM 958 C CA . THR A 1 117 ? 33.677 -6.009 49.085 1.00 50.16 117 THR A CA 1
ATOM 959 C C . THR A 1 117 ? 35.124 -6.451 49.270 1.00 50.16 117 THR A C 1
ATOM 961 O O . THR A 1 117 ? 35.629 -6.505 50.386 1.00 50.16 117 THR A O 1
ATOM 964 N N . GLN A 1 118 ? 35.788 -6.833 48.181 1.00 49.41 118 GLN A N 1
ATOM 965 C CA . GLN A 1 118 ? 37.240 -6.996 48.163 1.00 49.41 118 GLN A CA 1
ATOM 966 C C . GLN A 1 118 ? 37.765 -6.833 46.736 1.00 49.41 118 GLN A C 1
ATOM 968 O O . GLN A 1 118 ? 37.965 -7.808 46.030 1.00 49.41 118 GLN A O 1
ATOM 973 N N . THR A 1 119 ? 38.010 -5.587 46.334 1.00 40.16 119 THR A N 1
ATOM 974 C CA . THR A 1 119 ? 39.210 -5.222 45.564 1.00 40.16 119 THR A CA 1
ATOM 975 C C . THR A 1 119 ? 39.460 -3.719 45.712 1.00 40.16 119 THR A C 1
ATOM 977 O O . THR A 1 119 ? 38.628 -2.933 45.259 1.00 40.16 119 THR A O 1
ATOM 980 N N . PRO A 1 120 ? 40.577 -3.307 46.335 1.00 55.34 120 PRO A N 1
ATOM 981 C CA . PRO A 1 120 ? 41.056 -1.933 46.306 1.00 55.34 120 PRO A CA 1
ATOM 982 C C . PRO A 1 120 ? 41.924 -1.696 45.063 1.00 55.34 120 PRO A C 1
ATOM 984 O O . PRO A 1 120 ? 42.759 -2.542 44.732 1.00 55.34 120 PRO A O 1
ATOM 987 N N . ARG A 1 121 ? 41.780 -0.530 44.431 1.00 40.12 121 ARG A N 1
ATOM 988 C CA . ARG A 1 121 ? 42.879 0.234 43.826 1.00 40.12 121 ARG A CA 1
ATOM 989 C C . ARG A 1 121 ? 42.557 1.715 43.911 1.00 40.12 121 ARG A C 1
ATOM 991 O O . ARG A 1 121 ? 41.403 2.063 43.584 1.00 40.12 121 ARG A O 1
#

Organism: NCBI:txid77020